Protein AF-A0A2K6EP11-F1 (afdb_monomer_lite)

pLDDT: mean 72.72, std 13.24, range [35.25, 94.12]

Structure (mmCIF, N/CA/C/O backbone):
data_AF-A0A2K6EP11-F1
#
_entry.id   AF-A0A2K6EP11-F1
#
loop_
_atom_site.group_PDB
_atom_site.id
_atom_site.type_symbol
_atom_site.label_atom_id
_atom_site.label_alt_id
_atom_site.label_comp_id
_atom_site.label_asym_id
_atom_s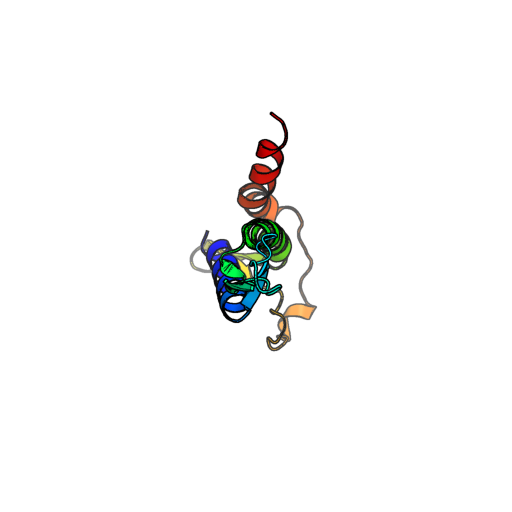ite.label_entity_id
_atom_site.label_seq_id
_atom_site.pdbx_PDB_ins_code
_atom_site.Cartn_x
_atom_site.Cartn_y
_atom_site.Cartn_z
_atom_site.occupancy
_atom_site.B_iso_or_equiv
_atom_site.auth_seq_id
_atom_site.auth_comp_id
_atom_site.auth_asym_id
_atom_site.auth_atom_id
_atom_site.pdbx_PDB_model_num
ATOM 1 N N . CYS A 1 1 ? 5.821 -5.530 11.540 1.00 68.94 1 CYS A N 1
ATOM 2 C CA . CYS A 1 1 ? 4.432 -5.013 11.598 1.00 68.94 1 CYS A CA 1
ATOM 3 C C . CYS A 1 1 ? 3.597 -5.631 10.478 1.00 68.94 1 CYS A C 1
ATOM 5 O O . CYS A 1 1 ? 4.017 -5.524 9.335 1.00 68.94 1 CYS A O 1
ATOM 7 N N . ARG A 1 2 ? 2.445 -6.260 10.775 1.00 80.00 2 ARG A N 1
ATOM 8 C CA . ARG A 1 2 ? 1.576 -6.891 9.750 1.00 80.00 2 ARG A CA 1
ATOM 9 C C . ARG A 1 2 ? 1.078 -5.889 8.697 1.00 80.00 2 ARG A C 1
ATOM 11 O O . ARG A 1 2 ? 1.257 -6.131 7.515 1.00 80.00 2 ARG A O 1
ATOM 18 N N . ALA A 1 3 ? 0.626 -4.711 9.134 1.00 81.62 3 ALA A N 1
ATOM 19 C CA . ALA A 1 3 ? 0.157 -3.634 8.254 1.00 81.62 3 ALA A CA 1
ATOM 20 C C . ALA A 1 3 ? 1.166 -3.220 7.163 1.00 81.62 3 ALA A C 1
ATOM 22 O O . ALA A 1 3 ? 0.778 -2.951 6.032 1.00 81.62 3 ALA A O 1
ATOM 23 N N . LEU A 1 4 ? 2.464 -3.205 7.490 1.00 81.75 4 LEU A N 1
ATOM 24 C CA . LEU A 1 4 ? 3.515 -2.885 6.521 1.00 81.75 4 LEU A CA 1
ATOM 25 C C . LEU A 1 4 ? 3.649 -3.972 5.452 1.00 81.75 4 LEU A C 1
ATOM 27 O O . LEU A 1 4 ? 3.708 -3.668 4.262 1.00 81.75 4 LEU A O 1
ATOM 31 N N . MET A 1 5 ? 3.671 -5.238 5.877 1.00 85.94 5 MET A N 1
ATOM 32 C CA . MET A 1 5 ? 3.785 -6.371 4.958 1.00 85.94 5 MET A CA 1
ATOM 33 C C . MET A 1 5 ? 2.584 -6.433 4.009 1.00 85.94 5 MET A C 1
ATOM 35 O O . MET A 1 5 ? 2.778 -6.655 2.816 1.00 85.94 5 MET A O 1
ATOM 39 N N . ASP A 1 6 ? 1.381 -6.125 4.502 1.00 87.38 6 ASP A N 1
ATOM 40 C CA . ASP A 1 6 ? 0.156 -6.095 3.694 1.00 87.38 6 ASP A CA 1
ATOM 41 C C . ASP A 1 6 ? 0.210 -5.058 2.554 1.00 87.38 6 ASP A C 1
ATOM 43 O O . ASP A 1 6 ? -0.361 -5.273 1.479 1.00 87.38 6 ASP A O 1
ATOM 47 N N . GLU A 1 7 ? 0.863 -3.910 2.766 1.00 87.06 7 GLU A N 1
ATOM 48 C CA . GLU A 1 7 ? 1.008 -2.866 1.742 1.00 87.06 7 GLU A CA 1
ATOM 49 C C . GLU A 1 7 ? 2.106 -3.189 0.725 1.00 87.06 7 GLU A C 1
ATOM 51 O O . GLU A 1 7 ? 1.911 -2.986 -0.483 1.00 87.06 7 GLU A O 1
ATOM 56 N N . VAL A 1 8 ? 3.228 -3.744 1.192 1.00 87.44 8 VAL A N 1
ATOM 57 C CA . VAL A 1 8 ? 4.311 -4.230 0.326 1.00 87.44 8 VAL A CA 1
ATOM 58 C C . VAL A 1 8 ? 3.792 -5.342 -0.584 1.00 87.44 8 VAL A C 1
ATOM 60 O O . VAL A 1 8 ? 3.951 -5.264 -1.804 1.00 87.44 8 VAL A O 1
ATOM 63 N N . GLU A 1 9 ? 3.108 -6.341 -0.028 1.00 88.06 9 GLU A N 1
ATOM 64 C CA . GLU A 1 9 ? 2.562 -7.465 -0.791 1.00 88.06 9 GLU A CA 1
ATOM 65 C C . GLU A 1 9 ? 1.531 -7.006 -1.830 1.00 88.06 9 GLU A C 1
ATOM 67 O O . GLU A 1 9 ? 1.588 -7.419 -2.996 1.00 88.06 9 GLU A O 1
ATOM 72 N N . TYR A 1 10 ? 0.631 -6.091 -1.456 1.00 87.75 10 TYR A N 1
ATOM 73 C CA . TYR A 1 10 ? -0.345 -5.520 -2.383 1.00 87.75 10 TYR A CA 1
ATOM 74 C C . TYR A 1 10 ? 0.329 -4.808 -3.566 1.00 87.75 10 TYR A C 1
ATOM 76 O O . TYR A 1 10 ? -0.040 -5.011 -4.730 1.00 87.75 10 TYR A O 1
ATOM 84 N N . ALA A 1 11 ? 1.346 -3.990 -3.297 1.00 86.19 11 ALA A N 1
ATOM 85 C CA . ALA A 1 11 ? 2.046 -3.248 -4.335 1.00 86.19 11 ALA A CA 1
ATOM 86 C C . ALA A 1 11 ? 2.920 -4.150 -5.226 1.00 86.19 11 ALA A C 1
ATOM 88 O O . ALA A 1 11 ? 2.901 -3.985 -6.450 1.00 86.19 11 ALA A O 1
ATOM 89 N N . VAL A 1 12 ? 3.602 -5.149 -4.656 1.00 86.06 12 VAL A N 1
ATOM 90 C CA . VAL A 1 12 ? 4.368 -6.157 -5.410 1.00 86.06 12 VAL A CA 1
ATOM 91 C C . VAL A 1 12 ? 3.446 -6.982 -6.307 1.00 86.06 12 VAL A C 1
ATOM 93 O O . VAL A 1 12 ? 3.750 -7.166 -7.486 1.00 86.06 12 VAL A O 1
ATOM 96 N N . THR A 1 13 ? 2.292 -7.428 -5.806 1.00 85.94 13 THR A N 1
ATOM 97 C CA . THR A 1 13 ? 1.319 -8.210 -6.589 1.00 85.94 13 THR A CA 1
ATOM 98 C C . THR A 1 13 ? 0.812 -7.416 -7.792 1.00 85.94 13 THR A C 1
ATOM 100 O O . THR A 1 13 ? 0.804 -7.910 -8.922 1.00 85.94 13 THR A O 1
ATOM 103 N N . LYS A 1 14 ? 0.483 -6.137 -7.584 1.00 83.88 14 LYS A N 1
ATOM 104 C CA . LYS A 1 14 ? 0.062 -5.226 -8.656 1.00 83.88 14 LYS A CA 1
ATOM 105 C C . LYS A 1 14 ? 1.178 -4.932 -9.662 1.00 83.88 14 LYS A C 1
ATOM 107 O O . LYS A 1 14 ? 0.911 -4.761 -10.851 1.00 83.88 14 LYS A O 1
ATOM 112 N N . ALA A 1 15 ? 2.425 -4.858 -9.206 1.00 82.94 15 ALA A N 1
ATOM 113 C CA . ALA A 1 15 ? 3.577 -4.612 -10.064 1.00 82.94 15 ALA A CA 1
ATOM 114 C C . ALA A 1 15 ? 3.994 -5.844 -10.870 1.00 82.94 15 ALA A C 1
ATOM 116 O O . ALA A 1 15 ? 4.385 -5.699 -12.024 1.00 82.94 15 ALA A O 1
ATOM 117 N N . ARG A 1 16 ? 3.849 -7.057 -10.322 1.00 74.62 16 ARG A N 1
ATOM 118 C CA . ARG A 1 16 ? 4.095 -8.317 -11.047 1.00 74.62 16 ARG A CA 1
ATOM 119 C C . ARG A 1 16 ? 3.206 -8.471 -12.281 1.00 74.62 16 ARG A C 1
ATOM 121 O O . ARG A 1 16 ? 3.639 -9.046 -13.274 1.00 74.62 16 ARG A O 1
ATOM 128 N N . GLN A 1 17 ? 1.998 -7.911 -12.250 1.00 75.81 17 GLN A N 1
ATOM 129 C CA . GLN A 1 17 ? 1.095 -7.878 -13.405 1.00 75.81 17 GLN A CA 1
ATOM 130 C C . GLN A 1 17 ? 1.571 -6.924 -14.520 1.00 75.81 17 GLN A C 1
ATOM 132 O O . GLN A 1 17 ? 1.057 -6.980 -15.637 1.00 75.81 17 GLN A O 1
ATOM 137 N N . LYS A 1 18 ? 2.564 -6.062 -14.256 1.00 78.38 18 LYS A N 1
ATOM 138 C CA . LYS A 1 18 ? 3.117 -5.098 -15.215 1.00 78.38 18 LYS A CA 1
ATOM 139 C C . LYS A 1 18 ? 4.513 -5.522 -15.676 1.00 78.38 18 LYS A C 1
ATOM 141 O O . LYS A 1 18 ? 5.387 -5.854 -14.877 1.00 78.38 18 LYS A O 1
ATOM 146 N N . LYS A 1 19 ? 4.748 -5.458 -16.986 1.00 77.19 19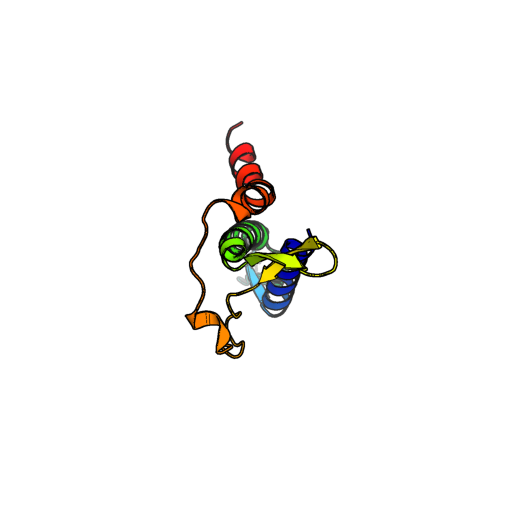 LYS A N 1
ATOM 147 C CA . LYS A 1 19 ? 6.065 -5.686 -17.602 1.00 77.19 19 LYS A CA 1
ATOM 148 C C . LYS A 1 19 ? 6.592 -4.371 -18.158 1.00 77.19 19 LYS A C 1
ATOM 150 O O . LYS A 1 19 ? 5.840 -3.647 -18.809 1.00 77.19 19 LYS A O 1
ATOM 155 N N . ILE A 1 20 ? 7.874 -4.096 -17.948 1.00 73.25 20 ILE A N 1
ATOM 156 C CA . ILE A 1 20 ? 8.557 -2.941 -18.537 1.00 73.25 20 ILE A CA 1
ATOM 157 C C . ILE A 1 20 ? 9.631 -3.407 -19.515 1.00 73.25 20 ILE A C 1
ATOM 159 O O . ILE A 1 20 ? 10.212 -4.484 -19.364 1.00 73.25 20 ILE A O 1
ATOM 163 N N . LYS A 1 21 ? 9.867 -2.607 -20.557 1.00 70.44 21 LYS A N 1
ATOM 164 C CA . LYS A 1 21 ? 10.982 -2.816 -21.482 1.00 70.44 21 LYS A CA 1
ATOM 165 C C . LYS A 1 21 ? 12.212 -2.160 -20.865 1.00 70.44 21 LYS A C 1
ATOM 167 O O . LYS A 1 21 ? 12.220 -0.948 -20.693 1.00 70.44 21 LYS A O 1
ATOM 172 N N . VAL A 1 22 ? 13.227 -2.952 -20.564 1.00 70.69 22 VAL A N 1
ATOM 173 C CA . VAL A 1 22 ? 14.565 -2.468 -20.224 1.00 70.69 22 VAL A CA 1
ATOM 174 C C . VAL A 1 22 ? 15.442 -2.629 -21.461 1.00 70.69 22 VAL A C 1
ATOM 176 O O . VAL A 1 22 ? 15.488 -3.691 -22.086 1.00 70.69 22 VAL A O 1
ATOM 179 N N . GLY A 1 23 ? 16.048 -1.528 -21.890 1.00 63.25 23 GLY A N 1
ATOM 180 C CA . GLY A 1 23 ? 16.882 -1.495 -23.085 1.00 63.25 23 GLY A CA 1
ATOM 181 C C . GLY A 1 23 ? 18.331 -1.801 -22.741 1.00 63.25 23 GLY A C 1
ATOM 182 O O . GLY A 1 23 ? 18.882 -1.198 -21.826 1.00 63.25 23 GLY A O 1
ATOM 183 N N . SER A 1 24 ? 18.955 -2.696 -23.506 1.00 64.56 24 SER A N 1
ATOM 184 C CA . SER A 1 24 ? 20.400 -2.635 -23.700 1.00 64.56 24 SER A CA 1
ATOM 185 C C . SER A 1 24 ? 20.674 -1.523 -24.713 1.00 64.56 24 SER A C 1
ATOM 187 O O . SER A 1 24 ? 20.040 -1.482 -25.767 1.00 64.56 24 SER A O 1
ATOM 189 N N . PHE A 1 25 ? 21.601 -0.610 -24.415 1.00 69.44 25 PHE A N 1
ATOM 190 C CA . PHE A 1 25 ? 22.027 0.418 -25.376 1.00 69.44 25 PHE A CA 1
ATOM 191 C C . PHE A 1 25 ? 22.786 -0.174 -26.575 1.00 69.44 25 PHE A C 1
ATOM 193 O O . PHE A 1 25 ? 23.045 0.531 -27.546 1.00 69.44 25 PHE A O 1
ATOM 200 N N . ARG A 1 26 ? 23.137 -1.465 -26.525 1.00 69.75 26 ARG A N 1
ATOM 201 C CA . ARG A 1 26 ? 23.859 -2.154 -27.594 1.00 69.75 26 ARG A CA 1
ATOM 202 C C . ARG A 1 26 ? 22.934 -2.416 -28.781 1.00 69.75 26 ARG A C 1
ATOM 204 O O . ARG A 1 26 ? 21.881 -3.033 -28.632 1.00 69.75 26 ARG A O 1
ATOM 211 N N . VAL A 1 27 ? 23.353 -1.929 -29.944 1.00 78.69 27 VAL A N 1
ATOM 212 C CA . VAL A 1 27 ? 22.741 -2.215 -31.243 1.00 78.69 27 VAL A CA 1
ATOM 213 C C . VAL A 1 27 ? 23.517 -3.371 -31.861 1.00 78.69 27 VAL A C 1
ATOM 215 O O . VAL A 1 27 ? 24.749 -3.355 -31.876 1.00 78.69 27 VAL A O 1
ATOM 218 N N . ASN A 1 28 ? 22.800 -4.393 -32.308 1.00 77.19 28 ASN A N 1
ATOM 219 C CA . ASN A 1 28 ? 23.374 -5.541 -32.990 1.00 77.19 28 ASN A CA 1
ATOM 220 C C . ASN A 1 28 ? 23.904 -5.125 -34.379 1.00 77.19 28 ASN A C 1
ATOM 222 O O . ASN A 1 28 ? 23.442 -4.131 -34.945 1.00 77.19 28 ASN A O 1
ATOM 226 N N . PRO A 1 29 ? 24.841 -5.886 -34.971 1.00 82.38 29 PRO A N 1
ATOM 227 C CA . PRO A 1 29 ? 25.385 -5.592 -36.302 1.00 82.38 29 PRO A CA 1
ATOM 228 C C . PRO A 1 29 ? 24.333 -5.544 -37.426 1.00 82.38 29 PRO A C 1
ATOM 230 O O . PRO A 1 29 ? 24.570 -4.930 -38.459 1.00 82.38 29 PRO A O 1
ATOM 233 N N . ASP A 1 30 ? 23.173 -6.173 -37.223 1.00 85.31 30 ASP A N 1
ATOM 234 C CA . ASP A 1 30 ? 22.018 -6.190 -38.131 1.00 85.31 30 ASP A CA 1
ATOM 235 C C . ASP A 1 30 ? 21.085 -4.967 -37.973 1.00 85.31 30 ASP A C 1
ATOM 237 O O . ASP A 1 30 ? 20.043 -4.884 -38.622 1.00 85.31 30 ASP A O 1
ATOM 241 N N . GLY A 1 31 ? 21.436 -4.015 -37.102 1.00 77.06 31 GLY A N 1
ATOM 242 C CA . GLY A 1 31 ? 20.641 -2.821 -36.812 1.00 77.06 31 GLY A CA 1
ATOM 243 C C . GLY A 1 31 ? 19.493 -3.049 -35.824 1.00 77.06 31 GLY A C 1
ATOM 244 O O . GLY A 1 31 ? 18.752 -2.111 -35.520 1.00 77.06 31 GLY A O 1
ATOM 245 N N . THR A 1 32 ? 19.331 -4.263 -35.287 1.00 78.75 32 THR A N 1
ATOM 246 C CA . THR A 1 32 ? 18.316 -4.550 -34.269 1.00 78.75 32 THR A CA 1
ATOM 247 C C . THR A 1 32 ? 18.812 -4.187 -32.868 1.00 78.75 32 THR A C 1
ATOM 249 O O . THR A 1 32 ? 20.007 -4.168 -32.582 1.00 78.75 32 THR A O 1
ATOM 252 N N . GLN A 1 33 ? 17.892 -3.864 -31.958 1.00 76.31 33 GLN A N 1
ATOM 253 C CA . GLN A 1 33 ? 18.215 -3.593 -30.556 1.00 76.31 33 GLN A CA 1
ATOM 254 C C . GLN A 1 33 ? 17.475 -4.590 -29.669 1.00 76.31 33 GLN A C 1
ATOM 256 O O . GLN A 1 33 ? 16.240 -4.587 -29.616 1.00 76.31 33 GLN A O 1
ATOM 261 N N . GLU A 1 34 ? 18.217 -5.410 -28.926 1.00 66.94 34 GLU A N 1
ATOM 262 C CA . GLU A 1 34 ? 17.617 -6.327 -27.961 1.00 66.94 34 GLU A CA 1
ATOM 263 C C . GLU A 1 34 ? 17.030 -5.556 -26.771 1.00 66.94 34 GLU A C 1
ATOM 265 O O . GLU A 1 34 ? 17.728 -4.986 -25.927 1.00 66.94 34 GLU A O 1
ATOM 270 N N . ARG A 1 35 ? 15.696 -5.543 -26.691 1.00 68.12 35 ARG A N 1
ATOM 271 C CA . ARG A 1 35 ? 14.951 -4.987 -25.556 1.00 68.12 35 ARG A CA 1
ATOM 272 C C . ARG A 1 35 ? 14.455 -6.125 -24.681 1.00 68.12 35 ARG A C 1
ATOM 274 O O . ARG A 1 35 ? 13.474 -6.794 -25.018 1.00 68.12 35 ARG A O 1
ATOM 281 N N . ARG A 1 36 ? 15.092 -6.323 -23.528 1.00 70.12 36 ARG A N 1
ATOM 282 C CA . ARG A 1 36 ? 14.642 -7.315 -22.550 1.00 70.12 36 ARG A CA 1
ATOM 283 C C . ARG A 1 36 ? 13.388 -6.792 -21.849 1.00 70.12 36 ARG A C 1
ATOM 285 O O . ARG A 1 36 ? 13.291 -5.626 -21.479 1.00 70.12 36 ARG A O 1
ATOM 292 N N . LYS A 1 37 ? 12.384 -7.648 -21.674 1.00 70.31 37 LYS A N 1
ATOM 293 C CA . LYS A 1 37 ? 11.210 -7.332 -20.850 1.00 70.31 37 LYS A CA 1
ATOM 294 C C . LYS A 1 37 ? 11.414 -7.966 -19.482 1.00 70.31 37 LYS A C 1
ATOM 296 O O . LYS A 1 37 ? 11.505 -9.188 -19.403 1.00 70.31 37 LYS A O 1
ATOM 301 N N . ILE A 1 38 ? 11.475 -7.153 -18.434 1.00 71.50 38 ILE A N 1
ATOM 302 C CA . ILE A 1 38 ? 11.492 -7.635 -17.046 1.00 71.50 38 ILE A CA 1
ATOM 303 C C . ILE A 1 38 ? 10.166 -7.296 -16.368 1.00 71.50 38 ILE A C 1
ATOM 305 O O . ILE A 1 38 ? 9.423 -6.414 -16.818 1.00 71.50 38 ILE A O 1
ATOM 309 N N . ALA A 1 39 ? 9.839 -8.020 -15.299 1.00 72.81 39 ALA A N 1
ATOM 310 C CA . ALA A 1 39 ? 8.716 -7.634 -14.457 1.00 72.81 39 ALA A CA 1
ATOM 311 C C . ALA A 1 39 ? 9.038 -6.291 -13.786 1.00 72.81 39 ALA A C 1
ATOM 313 O O . ALA A 1 39 ? 10.156 -6.100 -13.315 1.00 72.81 39 ALA A O 1
ATOM 314 N N . LEU A 1 40 ? 8.066 -5.376 -13.705 1.00 76.31 40 LEU A N 1
ATOM 315 C CA . LEU A 1 40 ? 8.248 -4.090 -13.013 1.00 76.31 40 LEU A CA 1
ATOM 316 C C . LEU A 1 40 ? 8.706 -4.305 -11.563 1.00 76.31 40 LEU A C 1
ATOM 318 O O . LEU A 1 40 ? 9.568 -3.592 -11.073 1.00 76.31 40 LEU A O 1
ATOM 322 N N . ALA A 1 41 ? 8.198 -5.360 -10.919 1.00 70.38 41 ALA A N 1
ATOM 323 C CA . ALA A 1 41 ? 8.589 -5.758 -9.569 1.00 70.38 41 ALA A CA 1
ATOM 324 C C . ALA A 1 41 ? 10.092 -6.067 -9.393 1.00 70.38 41 ALA A C 1
ATOM 326 O O . ALA A 1 41 ? 10.551 -6.170 -8.262 1.00 70.38 41 ALA A O 1
ATOM 327 N N . GLN A 1 42 ? 10.839 -6.258 -10.486 1.00 71.25 42 GLN A N 1
ATOM 328 C CA . GLN A 1 42 ? 12.272 -6.568 -10.478 1.00 71.25 42 GLN A CA 1
ATOM 329 C C . GLN A 1 42 ? 13.160 -5.354 -10.783 1.00 71.25 42 GLN A C 1
ATOM 331 O O . GLN A 1 42 ? 14.378 -5.488 -10.731 1.00 71.25 42 GLN A O 1
ATOM 336 N N . SER A 1 43 ? 12.600 -4.191 -11.139 1.00 76.00 43 SER A N 1
ATOM 337 C CA . SER A 1 43 ? 13.419 -2.994 -11.362 1.00 76.00 43 SER A CA 1
ATOM 338 C C . SER A 1 43 ? 13.758 -2.301 -10.048 1.00 76.00 43 SER A C 1
ATOM 340 O O . SER A 1 43 ? 12.875 -2.099 -9.222 1.00 76.00 43 SER A O 1
ATOM 342 N N . GLU A 1 44 ? 15.003 -1.864 -9.887 1.00 73.06 44 GLU A N 1
ATOM 343 C CA . GLU A 1 44 ? 15.454 -1.096 -8.718 1.00 73.06 44 GLU A CA 1
ATOM 344 C C . GLU A 1 44 ? 14.621 0.175 -8.499 1.00 73.06 44 GLU A C 1
ATOM 346 O O . GLU A 1 44 ? 14.121 0.403 -7.403 1.00 73.06 44 GLU A O 1
ATOM 351 N N . ALA A 1 45 ? 14.344 0.922 -9.574 1.00 75.19 45 ALA A N 1
ATOM 352 C CA . ALA A 1 45 ? 13.479 2.103 -9.540 1.00 75.19 45 ALA A CA 1
ATOM 353 C C . ALA A 1 45 ? 12.050 1.813 -9.041 1.00 75.19 45 ALA A C 1
ATOM 355 O O . ALA A 1 45 ? 11.355 2.715 -8.586 1.00 75.19 45 ALA A O 1
ATOM 356 N N . PHE A 1 46 ? 11.586 0.563 -9.137 1.00 83.31 46 PHE A N 1
ATOM 357 C CA . PHE A 1 46 ? 10.310 0.170 -8.547 1.00 83.31 46 PHE A CA 1
ATOM 358 C C . PHE A 1 46 ? 10.424 -0.038 -7.036 1.00 83.31 46 PHE A C 1
ATOM 360 O O . PHE A 1 46 ? 9.461 0.244 -6.338 1.00 83.31 46 PHE A O 1
ATOM 367 N N . LEU A 1 47 ? 11.556 -0.530 -6.525 1.00 78.94 47 LEU A N 1
ATOM 368 C CA . LEU A 1 47 ? 11.732 -0.778 -5.093 1.00 78.94 47 LEU A CA 1
ATOM 369 C C . LEU A 1 47 ? 11.797 0.529 -4.296 1.00 78.94 47 LEU A C 1
ATOM 371 O O . LEU A 1 47 ? 11.186 0.608 -3.235 1.00 78.94 47 LEU A O 1
ATOM 375 N N . THR A 1 48 ? 12.461 1.559 -4.818 1.00 79.94 48 THR A N 1
ATOM 376 C CA . THR A 1 48 ? 12.489 2.891 -4.191 1.00 79.94 48 THR A CA 1
ATOM 377 C C . THR A 1 48 ? 11.103 3.537 -4.188 1.00 79.94 48 THR A C 1
ATOM 379 O O . THR A 1 48 ? 10.563 3.842 -3.129 1.00 79.94 48 THR A O 1
ATOM 382 N N . ASP A 1 49 ? 10.452 3.604 -5.352 1.00 82.12 49 ASP A N 1
ATOM 383 C CA . ASP A 1 49 ? 9.078 4.110 -5.495 1.00 82.12 49 ASP A CA 1
ATOM 384 C C . ASP A 1 49 ? 8.054 3.308 -4.661 1.00 82.12 49 ASP A C 1
ATOM 386 O O . ASP A 1 49 ? 7.050 3.840 -4.181 1.00 82.12 49 ASP A O 1
ATOM 390 N N . LEU A 1 50 ? 8.296 2.009 -4.468 1.00 86.56 50 LEU A N 1
ATOM 391 C CA . LEU A 1 50 ? 7.494 1.151 -3.604 1.00 86.56 50 LEU A CA 1
ATOM 392 C C . LEU A 1 50 ? 7.594 1.589 -2.141 1.00 86.56 50 LEU A C 1
ATOM 394 O O . LEU A 1 50 ? 6.553 1.713 -1.497 1.00 86.56 50 LEU A O 1
ATOM 398 N N . LEU A 1 51 ? 8.804 1.807 -1.625 1.00 83.25 51 LEU A N 1
ATOM 399 C CA . LEU A 1 51 ? 9.017 2.202 -0.230 1.00 83.25 51 LEU A CA 1
ATOM 400 C C . LEU A 1 51 ? 8.363 3.555 0.070 1.00 83.25 51 LEU A C 1
ATOM 402 O O . LEU A 1 51 ? 7.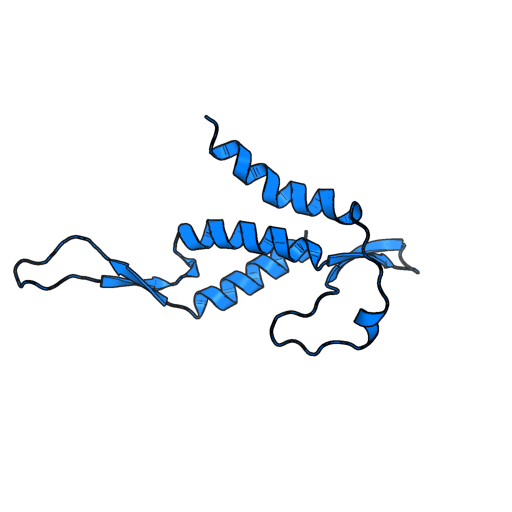606 3.652 1.039 1.00 83.25 51 LEU A O 1
ATOM 406 N N . ASP A 1 52 ? 8.535 4.538 -0.815 1.00 81.19 52 ASP A N 1
ATOM 407 C CA . ASP A 1 52 ? 7.909 5.860 -0.683 1.00 81.19 52 ASP A CA 1
ATOM 408 C C . ASP A 1 52 ? 6.378 5.751 -0.658 1.00 81.19 52 ASP A C 1
ATOM 410 O O . ASP A 1 52 ? 5.695 6.292 0.215 1.00 81.19 52 ASP A O 1
ATOM 414 N N . LYS A 1 53 ? 5.806 4.963 -1.576 1.00 83.69 53 LYS A N 1
ATOM 415 C CA . LYS A 1 53 ? 4.352 4.757 -1.644 1.00 83.69 53 LYS A CA 1
ATOM 416 C C . LYS A 1 53 ? 3.795 4.004 -0.446 1.00 83.69 53 LYS A C 1
ATOM 418 O O . LYS A 1 53 ? 2.654 4.262 -0.067 1.00 83.69 53 LYS A O 1
ATOM 423 N N . VAL A 1 54 ? 4.531 3.040 0.105 1.00 85.88 54 VAL A N 1
ATOM 424 C CA . VAL A 1 54 ? 4.105 2.320 1.312 1.00 85.88 54 VAL A CA 1
ATOM 425 C C . VAL A 1 54 ? 4.157 3.259 2.515 1.00 85.88 54 VAL A C 1
ATOM 427 O O . VAL A 1 54 ? 3.198 3.283 3.282 1.00 85.88 54 VAL A O 1
ATOM 430 N N . CYS A 1 55 ? 5.201 4.085 2.630 1.00 81.88 55 CYS A N 1
ATOM 431 C CA . CYS A 1 55 ? 5.318 5.106 3.670 1.00 81.88 55 CYS A CA 1
ATOM 432 C C . CYS A 1 55 ? 4.119 6.072 3.655 1.00 81.88 55 CYS A C 1
ATOM 434 O O . CYS A 1 55 ? 3.470 6.261 4.684 1.00 81.88 55 CYS A O 1
ATOM 436 N N . GLU A 1 56 ? 3.741 6.596 2.485 1.00 81.69 56 GLU A N 1
ATOM 437 C CA . GLU A 1 56 ? 2.575 7.481 2.348 1.00 81.69 56 GLU A CA 1
ATOM 438 C C . GLU A 1 56 ? 1.247 6.797 2.710 1.00 81.69 56 GLU A C 1
ATOM 440 O O . GLU A 1 56 ? 0.381 7.396 3.349 1.00 81.69 56 GLU A O 1
ATOM 445 N N . ARG A 1 57 ? 1.079 5.515 2.366 1.00 83.62 57 ARG A N 1
ATOM 446 C CA . ARG A 1 57 ? -0.139 4.755 2.701 1.00 83.62 57 ARG A CA 1
ATOM 447 C C . ARG A 1 57 ? -0.262 4.410 4.173 1.00 83.62 57 ARG A C 1
ATOM 449 O O . ARG A 1 57 ? -1.358 4.066 4.605 1.00 83.62 57 ARG A O 1
ATOM 456 N N . MET A 1 58 ? 0.799 4.520 4.969 1.00 82.50 58 MET A N 1
ATOM 457 C CA . MET A 1 58 ? 0.667 4.336 6.415 1.00 82.50 58 MET A CA 1
ATOM 458 C C . MET A 1 58 ? -0.206 5.410 7.069 1.00 82.50 58 MET A C 1
ATOM 460 O O . MET A 1 58 ? -0.773 5.149 8.129 1.00 82.50 58 MET A O 1
ATOM 464 N N . ASN A 1 59 ? -0.418 6.549 6.401 1.00 78.19 59 ASN A N 1
ATOM 465 C CA . ASN A 1 59 ? -1.409 7.548 6.804 1.00 78.19 59 ASN A CA 1
ATOM 466 C C . ASN A 1 59 ? -2.860 7.027 6.712 1.00 78.19 59 ASN A C 1
ATOM 468 O O . ASN A 1 59 ? -3.746 7.591 7.347 1.00 78.19 59 ASN A O 1
ATOM 472 N N . ASP A 1 60 ? -3.110 5.938 5.973 1.00 81.56 60 ASP A N 1
ATOM 473 C CA . ASP A 1 60 ? -4.424 5.288 5.854 1.00 81.56 60 ASP A CA 1
ATOM 474 C C . ASP A 1 60 ? -4.728 4.319 7.009 1.00 81.56 60 ASP A C 1
ATOM 476 O O . ASP A 1 60 ? -5.771 3.654 7.007 1.00 81.56 60 ASP A O 1
ATOM 480 N N . TYR A 1 61 ? -3.817 4.184 7.975 1.00 80.38 61 TYR A N 1
ATOM 481 C CA . TYR A 1 61 ? -3.956 3.295 9.123 1.00 80.38 61 TYR A CA 1
ATOM 482 C C . TYR A 1 61 ? -4.169 4.084 10.412 1.00 80.38 61 TYR A C 1
ATOM 484 O O . TYR A 1 61 ? -3.603 5.155 10.618 1.00 80.38 61 TYR A O 1
ATOM 492 N N . LYS A 1 62 ? -4.961 3.514 11.319 1.00 79.06 62 LYS A N 1
ATOM 493 C CA . LYS A 1 62 ? -5.145 4.024 12.679 1.00 79.06 62 LYS A CA 1
ATOM 494 C C . LYS A 1 62 ? -4.830 2.947 13.704 1.00 79.06 62 LYS A C 1
ATOM 496 O O . LYS A 1 62 ? -5.049 1.760 13.458 1.00 79.06 62 LYS A O 1
ATOM 501 N N . LEU A 1 63 ? -4.319 3.378 14.851 1.00 82.38 63 LEU A N 1
ATOM 502 C CA . LEU A 1 63 ? -4.167 2.525 16.019 1.00 82.38 63 LEU A CA 1
ATOM 503 C C . LEU A 1 63 ? -5.547 2.337 16.655 1.00 82.38 63 LEU A C 1
ATOM 505 O O . LEU A 1 63 ? -6.165 3.304 17.094 1.00 82.38 63 LEU A O 1
ATOM 509 N N . GLU A 1 64 ? -6.035 1.106 16.674 1.00 82.06 64 GLU A N 1
ATOM 510 C CA . GLU A 1 64 ? -7.226 0.718 17.419 1.00 82.06 64 GLU A CA 1
ATOM 511 C C . GLU A 1 64 ? -6.818 -0.126 18.621 1.00 82.06 64 GLU A C 1
ATOM 513 O O . GLU A 1 64 ? -5.939 -0.982 18.520 1.00 82.06 64 GLU A O 1
ATOM 518 N N . GLU A 1 65 ? -7.477 0.106 19.750 1.00 84.69 65 GLU A N 1
ATOM 519 C CA . GLU A 1 65 ? -7.365 -0.734 20.935 1.00 84.69 65 GLU A CA 1
ATOM 520 C C . GLU A 1 65 ? -8.634 -1.577 21.052 1.00 84.69 65 GLU A C 1
ATOM 522 O O . GLU A 1 65 ? -9.746 -1.045 20.995 1.00 84.69 65 GLU A O 1
ATOM 527 N N . ASP A 1 66 ? -8.475 -2.893 21.169 1.00 87.00 66 ASP A N 1
ATOM 528 C CA . ASP A 1 66 ? -9.600 -3.793 21.388 1.00 87.00 66 ASP A CA 1
ATOM 529 C C . ASP A 1 66 ? -10.228 -3.505 22.768 1.00 87.00 66 ASP A C 1
ATOM 531 O O . ASP A 1 66 ? -9.517 -3.482 23.780 1.00 87.00 66 ASP A O 1
ATOM 535 N N . PRO A 1 67 ? -11.550 -3.267 22.857 1.00 88.56 67 PRO A N 1
ATOM 536 C CA . PRO A 1 67 ? -12.187 -2.913 24.120 1.00 88.56 67 PRO A CA 1
ATOM 537 C C . PRO A 1 67 ? -12.126 -4.040 25.161 1.00 88.56 67 PRO A C 1
ATOM 539 O O . PRO A 1 67 ? -12.143 -3.739 26.357 1.00 88.56 67 PRO A O 1
ATOM 542 N N . VAL A 1 68 ? -12.045 -5.298 24.714 1.00 93.50 68 VAL A N 1
ATOM 543 C CA . VAL A 1 68 ? -12.029 -6.505 25.546 1.00 93.50 68 VAL A CA 1
ATOM 544 C C . VAL A 1 68 ? -10.597 -6.921 25.858 1.00 93.50 68 VAL A C 1
ATOM 546 O O . VAL A 1 68 ? -10.243 -7.041 27.029 1.00 93.50 68 VAL A O 1
ATOM 549 N N . THR A 1 69 ? -9.764 -7.131 24.835 1.00 94.12 69 THR A N 1
ATOM 550 C CA . THR A 1 69 ? -8.406 -7.673 25.031 1.00 94.12 69 THR A CA 1
ATOM 551 C C . THR A 1 69 ? -7.373 -6.603 25.373 1.00 94.12 69 THR A C 1
ATOM 553 O O . THR A 1 69 ? -6.272 -6.942 25.801 1.00 94.12 69 THR A O 1
ATOM 556 N N . LYS A 1 70 ? -7.707 -5.314 25.194 1.00 90.44 70 LYS A N 1
ATOM 557 C CA . LYS A 1 70 ? -6.776 -4.172 25.296 1.00 90.44 70 LYS A CA 1
ATOM 558 C C . LYS A 1 70 ? -5.587 -4.256 24.337 1.00 90.44 70 LYS A C 1
ATOM 560 O O . LYS A 1 70 ? -4.635 -3.483 24.448 1.00 90.44 70 LYS A O 1
ATOM 565 N N . GLU A 1 71 ? -5.636 -5.163 23.363 1.00 88.62 71 GLU A N 1
ATOM 566 C CA . GLU A 1 71 ? -4.597 -5.289 22.353 1.00 88.62 71 GLU A CA 1
ATOM 567 C C . GLU A 1 71 ? -4.659 -4.123 21.371 1.00 88.62 71 GLU A C 1
ATOM 569 O O . GLU A 1 71 ? -5.720 -3.740 20.873 1.00 88.62 71 GLU A O 1
ATOM 574 N N . ARG A 1 72 ? -3.486 -3.572 21.061 1.00 83.56 72 ARG A N 1
ATOM 575 C CA . ARG A 1 72 ? -3.338 -2.468 20.118 1.00 83.56 72 ARG A CA 1
ATOM 576 C C . ARG A 1 72 ? -2.984 -2.999 18.741 1.00 83.56 72 ARG A C 1
ATOM 578 O O . ARG A 1 72 ? -1.957 -3.649 18.558 1.00 83.56 72 ARG A O 1
ATOM 585 N N . THR A 1 73 ? -3.815 -2.687 17.755 1.00 83.12 73 THR A N 1
ATOM 586 C CA . THR A 1 73 ? -3.635 -3.128 16.372 1.00 83.12 73 THR A CA 1
ATOM 587 C C . THR A 1 73 ? -3.766 -1.957 15.411 1.00 83.12 73 THR A C 1
ATOM 589 O O . THR A 1 73 ? -4.583 -1.060 15.598 1.00 83.12 73 THR A O 1
ATOM 592 N N . PHE A 1 74 ? -2.949 -1.948 14.360 1.00 81.94 74 PHE A N 1
ATOM 593 C CA . PHE A 1 74 ? -3.097 -0.975 13.284 1.00 81.94 74 PHE A CA 1
ATOM 594 C C . PHE A 1 74 ? -4.108 -1.499 12.273 1.00 81.94 74 PHE A C 1
ATOM 596 O O . PHE A 1 74 ? -3.851 -2.510 11.616 1.00 81.94 74 PHE A O 1
ATOM 603 N N . LYS A 1 75 ? -5.240 -0.808 12.133 1.00 82.00 75 LYS A N 1
ATOM 604 C CA . LYS A 1 75 ? -6.267 -1.138 11.142 1.00 82.00 75 LYS A CA 1
ATOM 605 C C . LYS A 1 75 ? -6.367 -0.050 10.091 1.00 82.00 75 LYS A C 1
ATOM 607 O O . LYS A 1 75 ? -6.325 1.142 10.400 1.00 82.00 75 LYS A O 1
ATOM 612 N N . ARG A 1 76 ? -6.502 -0.475 8.837 1.00 81.69 76 ARG A N 1
ATOM 613 C CA . ARG A 1 76 ? -6.670 0.433 7.705 1.00 81.69 76 ARG A CA 1
ATOM 614 C C . ARG A 1 76 ? -8.077 1.026 7.730 1.00 81.69 76 ARG A C 1
ATOM 616 O O . ARG A 1 76 ? -9.048 0.283 7.855 1.00 81.69 76 ARG A O 1
ATOM 623 N N . PHE A 1 77 ? -8.183 2.345 7.612 1.00 78.88 77 PHE A N 1
ATOM 624 C CA . PHE A 1 77 ? -9.459 3.058 7.541 1.00 78.88 77 PHE A CA 1
ATOM 625 C C . PHE A 1 77 ? -9.694 3.698 6.167 1.00 78.88 77 PHE A C 1
ATOM 627 O O . PHE A 1 77 ? -10.832 3.914 5.786 1.00 78.88 77 PHE A O 1
ATOM 634 N N . ALA A 1 78 ? -8.675 4.028 5.376 1.00 82.38 78 ALA A N 1
ATOM 635 C CA . ALA A 1 78 ? -8.967 4.434 4.002 1.00 82.38 78 ALA A CA 1
ATOM 636 C C . ALA A 1 78 ? -9.285 3.175 3.173 1.00 82.38 78 ALA A C 1
ATOM 638 O O . ALA A 1 78 ? -8.696 2.132 3.434 1.00 82.38 78 ALA A O 1
ATOM 639 N N . PRO A 1 79 ? -10.182 3.201 2.175 1.00 81.19 79 PRO A N 1
ATOM 640 C CA . PRO A 1 79 ? -10.324 2.125 1.184 1.00 81.19 79 PRO A CA 1
ATOM 641 C C . PRO A 1 79 ? -9.166 2.143 0.166 1.00 81.19 79 PRO A C 1
ATOM 643 O O . PRO A 1 79 ? -8.520 3.173 -0.031 1.00 81.19 79 PRO A O 1
ATOM 646 N N . ARG A 1 80 ? -8.804 1.003 -0.452 1.00 82.38 80 ARG A N 1
ATOM 647 C CA . ARG A 1 80 ? -7.839 1.001 -1.572 1.00 82.38 80 ARG A CA 1
ATOM 648 C C . ARG A 1 80 ? -8.567 1.453 -2.834 1.00 82.38 80 ARG A C 1
ATOM 650 O O . ARG A 1 80 ? -9.792 1.423 -2.925 1.00 82.38 80 ARG A O 1
ATOM 657 N N . LYS A 1 81 ? -7.809 1.862 -3.853 1.00 73.56 81 LYS A N 1
ATOM 658 C CA . LYS A 1 81 ? -8.377 2.210 -5.162 1.00 73.56 81 LYS A CA 1
ATOM 659 C C . LYS A 1 81 ? -9.099 0.992 -5.759 1.00 73.56 81 LYS A C 1
ATOM 661 O O . LYS A 1 81 ? -8.429 0.076 -6.229 1.00 73.56 81 LYS A O 1
ATOM 666 N N . GLY A 1 82 ? -10.432 1.029 -5.765 1.00 70.94 82 GLY A N 1
ATOM 667 C CA . GLY A 1 82 ? -11.305 -0.056 -6.232 1.00 70.94 82 GLY A CA 1
ATOM 668 C C . GLY A 1 82 ? -12.108 -0.749 -5.126 1.00 70.94 82 GLY A C 1
ATOM 669 O O . GLY A 1 82 ? -13.033 -1.494 -5.442 1.00 70.94 82 GLY A O 1
ATOM 670 N N . ASP A 1 83 ? -11.810 -0.477 -3.854 1.00 75.56 83 ASP A N 1
ATOM 671 C CA . ASP A 1 83 ? -12.576 -1.021 -2.735 1.00 75.56 83 ASP A CA 1
ATOM 672 C C . ASP A 1 83 ? -13.889 -0.253 -2.548 1.00 75.56 83 ASP A C 1
ATOM 674 O O . ASP A 1 83 ? -13.991 0.947 -2.828 1.00 75.56 83 ASP A O 1
ATOM 678 N N . LYS A 1 84 ? -14.908 -0.945 -2.031 1.00 71.25 84 LYS A N 1
ATOM 679 C CA . LYS A 1 84 ? -16.175 -0.312 -1.654 1.00 71.25 84 LYS A CA 1
ATOM 680 C C . LYS A 1 84 ? -15.915 0.685 -0.521 1.00 71.25 84 LYS A C 1
ATOM 682 O O . LYS A 1 84 ? -15.301 0.344 0.485 1.00 71.25 84 LYS A O 1
ATOM 687 N N . ILE A 1 85 ? -16.389 1.919 -0.683 1.00 66.12 85 ILE A N 1
ATOM 688 C CA . ILE A 1 85 ? -16.309 2.944 0.362 1.00 66.12 85 ILE A CA 1
ATOM 689 C C . ILE A 1 85 ? -17.305 2.560 1.460 1.00 66.12 85 ILE A C 1
ATOM 691 O O . ILE A 1 85 ? -18.517 2.586 1.236 1.00 66.12 85 ILE A O 1
ATOM 695 N N . TYR A 1 86 ? -16.802 2.186 2.634 1.00 63.78 86 TYR A N 1
ATOM 696 C CA . TYR A 1 86 ? -17.647 1.839 3.773 1.00 63.78 86 TYR A CA 1
ATOM 697 C C . TYR A 1 86 ? -18.228 3.111 4.421 1.00 63.78 86 TYR A C 1
ATOM 699 O O . TYR A 1 86 ? -17.575 4.158 4.479 1.00 63.78 86 TYR A O 1
ATOM 707 N N . LYS A 1 87 ? -19.493 3.049 4.864 1.00 59.66 87 LYS A N 1
ATOM 708 C CA . LYS A 1 87 ? -20.241 4.215 5.381 1.00 59.66 87 LYS A CA 1
ATOM 709 C C . LYS A 1 87 ? -19.645 4.762 6.682 1.00 59.66 87 LYS A C 1
ATOM 711 O O . LYS A 1 87 ? -19.837 5.942 6.978 1.00 59.66 87 LYS A O 1
ATOM 716 N N . GLU A 1 88 ? -18.902 3.944 7.424 1.00 61.28 88 GLU A N 1
ATOM 717 C CA . GLU A 1 88 ? -18.268 4.320 8.687 1.00 61.28 88 GLU A CA 1
ATOM 718 C C . GLU A 1 88 ? -17.171 5.393 8.519 1.00 61.28 88 GLU A C 1
ATOM 720 O O . GLU A 1 88 ? -16.862 6.101 9.475 1.00 61.28 88 GLU A O 1
ATOM 725 N N . PHE A 1 89 ? -16.624 5.601 7.313 1.00 56.09 89 PHE A N 1
ATOM 726 C CA . PHE A 1 89 ? -15.479 6.502 7.097 1.00 56.09 89 PHE A CA 1
ATOM 727 C C . PHE A 1 89 ? -15.785 8.002 7.101 1.00 56.09 89 PHE A C 1
ATOM 729 O O . PHE A 1 89 ? -14.860 8.808 7.110 1.00 56.09 89 PHE A O 1
ATOM 736 N N . LYS A 1 90 ? -17.057 8.411 7.162 1.00 53.00 90 LYS A N 1
ATOM 737 C CA . LYS A 1 90 ? -17.424 9.837 7.271 1.00 53.00 90 LYS A CA 1
ATOM 738 C C . LYS A 1 90 ? -17.285 10.417 8.688 1.00 53.00 90 LYS A C 1
ATOM 740 O O . LYS A 1 90 ? -17.528 11.605 8.863 1.00 53.00 90 LYS A O 1
ATOM 745 N N . LYS A 1 91 ? -16.954 9.602 9.698 1.00 51.31 91 LYS A N 1
ATOM 746 C CA . LYS A 1 91 ? -17.063 9.979 11.122 1.00 51.31 91 LYS A CA 1
ATOM 747 C C . LYS A 1 91 ? -15.744 10.188 11.872 1.00 51.31 91 LYS A C 1
ATOM 749 O O . LYS A 1 91 ? -15.799 10.512 13.054 1.00 51.31 91 LYS A O 1
ATOM 754 N N . PHE A 1 92 ? -14.584 9.996 11.245 1.00 51.28 92 PHE A N 1
ATOM 755 C CA . PHE A 1 92 ? -13.310 9.971 11.971 1.00 51.28 92 PHE A CA 1
ATOM 756 C C . PHE A 1 92 ? -12.487 11.253 11.784 1.00 51.28 92 PHE A C 1
ATOM 758 O O . PHE A 1 92 ? -12.278 11.711 10.664 1.00 51.28 92 PHE A O 1
ATOM 765 N N . SER A 1 93 ? -12.019 11.809 12.906 1.00 46.59 93 SER A N 1
ATOM 766 C CA . SER A 1 93 ? -11.012 12.868 12.997 1.00 46.59 93 SER A CA 1
ATOM 767 C C . SER A 1 93 ? -9.609 12.254 13.065 1.00 46.59 93 SER A C 1
ATOM 769 O O . SER A 1 93 ? -9.381 11.248 13.736 1.00 46.59 93 SER A O 1
ATOM 771 N N . PHE A 1 94 ? -8.670 12.843 12.330 1.00 50.66 94 PHE A N 1
ATOM 772 C CA . PHE A 1 94 ? -7.311 12.331 12.150 1.00 50.66 94 PHE A CA 1
ATOM 773 C C . PHE A 1 94 ? -6.398 12.784 13.300 1.00 50.66 94 PHE A C 1
ATOM 775 O O . PHE A 1 94 ? -6.407 13.962 13.653 1.00 50.66 94 PHE A O 1
ATOM 782 N N . TYR A 1 95 ? -5.592 11.873 13.861 1.00 49.06 95 TYR A N 1
ATOM 783 C CA . TYR A 1 95 ? -4.597 12.186 14.899 1.00 49.06 95 TYR A CA 1
ATOM 784 C C . TYR A 1 95 ? -3.175 11.907 14.408 1.00 49.06 95 TYR A C 1
ATOM 786 O O . TYR A 1 95 ? -2.806 10.752 14.214 1.00 49.06 95 TYR A O 1
ATOM 794 N N . SER A 1 96 ? -2.383 12.978 14.272 1.00 56.47 96 SER A N 1
ATOM 795 C CA . SER A 1 96 ? -1.060 13.021 13.626 1.00 56.47 96 SER A CA 1
ATOM 796 C C . SER A 1 96 ? 0.050 12.168 14.240 1.00 56.47 96 SER A C 1
ATOM 798 O O . SER A 1 96 ? 1.022 11.840 13.561 1.00 56.47 96 SER A O 1
ATOM 800 N N . ASP A 1 97 ? -0.045 11.831 15.523 1.00 57.66 97 ASP A N 1
ATOM 801 C CA . ASP A 1 97 ? 1.122 11.331 16.257 1.00 57.66 97 ASP A CA 1
ATOM 802 C C . ASP A 1 97 ? 1.167 9.806 16.403 1.00 57.66 97 ASP A C 1
ATOM 804 O O . ASP A 1 97 ? 2.229 9.245 16.669 1.00 57.66 97 ASP A O 1
ATOM 808 N N . ALA A 1 98 ? 0.056 9.105 16.154 1.00 57.97 98 ALA A N 1
ATOM 809 C CA . ALA A 1 98 ? -0.029 7.653 16.344 1.00 57.97 98 ALA A CA 1
ATOM 810 C C . ALA A 1 98 ? 0.766 6.845 15.298 1.00 57.97 98 ALA A C 1
ATOM 812 O O . ALA A 1 98 ? 1.111 5.687 15.532 1.00 57.97 98 ALA A O 1
ATOM 813 N N . TYR A 1 99 ? 1.061 7.447 14.146 1.00 60.66 99 TYR A N 1
ATOM 814 C CA . TYR A 1 99 ? 1.752 6.810 13.022 1.00 60.66 99 TYR A CA 1
ATOM 815 C C . TYR A 1 99 ? 3.214 7.227 12.878 1.00 60.66 99 TYR A C 1
ATOM 817 O O . TYR A 1 99 ? 3.913 6.644 12.049 1.00 60.66 99 TYR A O 1
ATOM 825 N N . ARG A 1 100 ? 3.719 8.153 13.711 1.00 65.56 100 ARG A N 1
ATOM 826 C CA . ARG A 1 100 ? 5.153 8.494 13.729 1.00 65.56 100 ARG A CA 1
ATOM 827 C C . ARG A 1 100 ? 6.047 7.254 13.853 1.00 65.56 100 ARG A C 1
ATOM 829 O O . ARG A 1 100 ? 6.963 7.154 13.050 1.00 65.56 100 ARG A O 1
ATOM 836 N N . PRO A 1 101 ? 5.771 6.262 14.727 1.00 65.81 101 PRO A N 1
ATOM 837 C CA . PRO A 1 101 ? 6.628 5.077 14.829 1.00 65.81 101 PRO A CA 1
ATOM 838 C C . PRO A 1 101 ? 6.630 4.211 13.561 1.00 65.81 101 PRO A C 1
ATOM 840 O O . PRO A 1 101 ? 7.654 3.643 13.198 1.00 65.81 101 PRO A O 1
ATOM 843 N N . LEU A 1 102 ? 5.490 4.116 12.867 1.00 62.31 102 LEU A N 1
ATOM 844 C CA . LEU A 1 102 ? 5.368 3.354 11.619 1.00 62.31 102 LEU A CA 1
ATOM 845 C C . LEU A 1 102 ? 6.047 4.060 10.447 1.00 62.31 102 LEU A C 1
ATOM 847 O O . LEU A 1 102 ? 6.717 3.407 9.652 1.00 62.31 102 LEU A O 1
ATOM 851 N N . LYS A 1 103 ? 5.872 5.383 10.354 1.00 63.94 103 LYS A N 1
ATOM 852 C CA . LYS A 1 103 ? 6.509 6.220 9.339 1.00 63.94 103 LYS A CA 1
ATOM 853 C C . LYS A 1 103 ? 8.024 6.244 9.540 1.00 63.94 103 LYS A C 1
ATOM 855 O O . LYS A 1 103 ? 8.758 5.971 8.600 1.00 63.94 103 LYS A O 1
ATOM 860 N N . PHE A 1 104 ? 8.483 6.454 10.770 1.00 63.28 104 PHE A N 1
ATOM 861 C CA . PHE A 1 104 ? 9.903 6.446 11.128 1.00 63.28 104 PHE A CA 1
ATOM 862 C C . PHE A 1 104 ? 10.575 5.114 10.766 1.00 63.28 104 PHE A C 1
ATOM 864 O O . PHE A 1 104 ? 11.615 5.104 10.116 1.00 63.28 104 PHE A O 1
ATOM 871 N N . ALA A 1 105 ? 9.944 3.980 11.100 1.00 64.75 105 ALA A N 1
ATOM 872 C CA . ALA A 1 105 ? 10.503 2.650 10.844 1.00 64.75 105 ALA A CA 1
ATOM 873 C C . ALA A 1 105 ? 10.715 2.319 9.353 1.00 64.75 105 ALA A C 1
ATOM 875 O O . ALA A 1 105 ? 11.486 1.411 9.047 1.00 64.75 105 ALA A O 1
ATOM 876 N N . LEU A 1 106 ? 10.024 3.008 8.439 1.00 61.72 106 LEU A N 1
ATOM 877 C CA . LEU A 1 106 ? 10.090 2.737 7.000 1.00 61.72 106 LEU A CA 1
ATOM 878 C C . LEU A 1 106 ? 10.799 3.835 6.195 1.00 61.72 106 LEU A C 1
ATOM 880 O O . 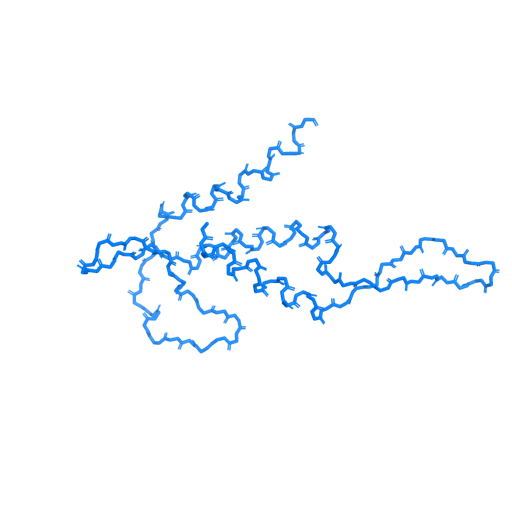LEU A 1 106 ? 11.417 3.531 5.183 1.00 61.72 106 LEU A O 1
ATOM 884 N N . CYS A 1 107 ? 10.646 5.094 6.608 1.00 64.69 107 CYS A N 1
ATOM 885 C CA . CYS A 1 107 ? 10.884 6.270 5.765 1.00 64.69 107 CYS A CA 1
ATOM 886 C C . CYS A 1 107 ? 12.135 7.062 6.169 1.00 64.69 107 CYS A C 1
ATOM 888 O O . CYS A 1 107 ? 12.695 7.766 5.343 1.00 64.69 107 CYS A O 1
ATOM 890 N N . GLU A 1 108 ? 12.590 6.962 7.421 1.00 59.59 108 GLU A N 1
ATOM 891 C CA . GLU A 1 108 ? 13.778 7.705 7.884 1.00 59.59 108 GLU A CA 1
ATOM 892 C C . GLU A 1 108 ? 15.086 6.916 7.710 1.00 59.59 108 GLU A C 1
ATOM 894 O O . GLU A 1 108 ? 16.179 7.442 7.903 1.00 59.59 108 GLU A O 1
ATOM 899 N N . THR A 1 109 ? 15.004 5.653 7.286 1.00 52.78 109 THR A N 1
ATOM 900 C CA . THR A 1 109 ? 16.176 4.840 6.936 1.00 52.78 109 THR A CA 1
ATOM 901 C C . THR A 1 109 ? 16.654 5.062 5.498 1.00 52.78 109 THR A C 1
ATOM 903 O O . THR A 1 109 ? 17.826 4.816 5.222 1.00 52.78 109 THR A O 1
ATOM 906 N N . SER A 1 110 ? 15.802 5.555 4.590 1.00 46.75 110 SER A N 1
ATOM 907 C CA . SER A 1 110 ? 16.166 5.838 3.192 1.00 46.75 110 SER A CA 1
ATOM 908 C C . SER A 1 110 ? 16.910 7.165 3.009 1.00 46.75 110 SER A C 1
ATOM 910 O O . SER A 1 110 ? 17.718 7.273 2.091 1.00 46.75 110 SER A O 1
ATOM 912 N N . THR A 1 111 ? 16.719 8.148 3.895 1.00 45.09 111 THR A N 1
ATOM 913 C CA . THR A 1 111 ? 17.450 9.430 3.862 1.00 45.09 111 THR A CA 1
ATOM 914 C C . THR A 1 111 ? 18.894 9.325 4.354 1.00 45.09 111 THR A C 1
ATOM 916 O O . THR A 1 111 ? 19.733 10.111 3.937 1.00 45.09 111 THR A O 1
ATOM 919 N N . ASN A 1 112 ? 19.223 8.329 5.180 1.00 44.16 112 ASN A N 1
ATOM 920 C CA . ASN A 1 112 ? 20.577 8.177 5.732 1.00 44.16 112 ASN A CA 1
ATOM 921 C C .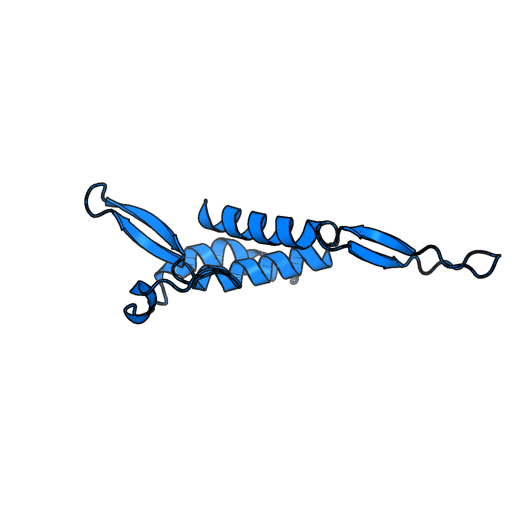 ASN A 1 112 ? 21.550 7.430 4.802 1.00 44.16 112 ASN A C 1
ATOM 923 O O . ASN A 1 112 ? 22.708 7.253 5.165 1.00 44.16 112 ASN A O 1
ATOM 927 N N . HIS A 1 113 ? 21.102 6.959 3.632 1.00 42.88 113 HIS A N 1
ATOM 928 C CA . HIS A 1 113 ? 21.955 6.213 2.696 1.00 42.88 113 HIS A CA 1
ATOM 929 C C . HIS A 1 113 ? 22.429 7.045 1.489 1.00 42.88 113 HIS A C 1
ATOM 931 O O . HIS A 1 113 ? 23.154 6.520 0.643 1.00 42.88 113 HIS A O 1
ATOM 937 N N . THR A 1 114 ? 22.041 8.325 1.406 1.00 40.50 114 THR A N 1
ATOM 938 C CA . THR A 1 114 ? 22.500 9.272 0.369 1.00 40.50 114 THR A CA 1
ATOM 939 C C . THR A 1 114 ? 23.442 10.363 0.880 1.00 40.50 114 THR A C 1
ATOM 941 O O . THR A 1 114 ? 23.945 11.123 0.062 1.00 40.50 114 THR A O 1
ATOM 944 N N . ASP A 1 115 ? 23.731 10.404 2.183 1.00 35.38 115 ASP A N 1
ATOM 945 C CA . ASP A 1 115 ? 24.720 11.310 2.780 1.00 35.38 115 ASP A CA 1
ATOM 946 C C . ASP A 1 115 ? 25.867 10.500 3.412 1.00 35.38 115 ASP A C 1
ATOM 948 O O . ASP A 1 115 ? 25.935 10.341 4.631 1.00 35.38 115 ASP A O 1
ATOM 952 N N . LEU A 1 116 ? 26.740 9.942 2.563 1.00 35.25 116 LEU A N 1
ATOM 953 C CA . LEU A 1 116 ? 28.126 9.548 2.870 1.00 35.25 116 LEU A CA 1
ATOM 954 C C . LEU A 1 116 ? 28.925 9.367 1.574 1.00 35.25 116 LEU A C 1
ATOM 956 O O . LEU A 1 116 ? 28.454 8.616 0.690 1.00 35.25 116 LEU A O 1
#

Foldseek 3Di:
DVLLVVLLVVLLVVQQVDKDWDWDPDQDPVRDTDTDIDGSSPDPVSVVVSLVVSLVQLQQWDWDQDPPPRDTDIDGQDADVPDDNDPVNVDDDGDDPRCCVVSCVRPVVVVVVPPD

Sequence (116 aa):
CRALMDEVEYAVTKARQKKIKVGSFRVNPDGTQERRKIALAQSEAFLTDLLDKVCERMNDYKLEEDPVTKERTFKRFAPRKGDKIYKEFKKFSFYSDAYRPLKFALCETSTNHTDL

Organism: Propithecus coquereli (NCBI:txid379532)

Radius of gyration: 19.8 Å; chains: 1; bounding box: 48×21×64 Å

Secondary structure (DSSP, 8-state):
-HHHHHHHHHHHHHHHT-EEEEEEEEEPTTS-EEEEEEEGGG-HHHHHHHHHHHHHHGGGEEEEE-TTT--EEEEE-SPPTTS---GGGGG----TTTTHHHHHHHHSSSGGGS--

InterPro domains:
  IPR021852 Domain of unknown function DUF3456 [PF11938] (1-108)
  IPR042415 Protein canopy homolog 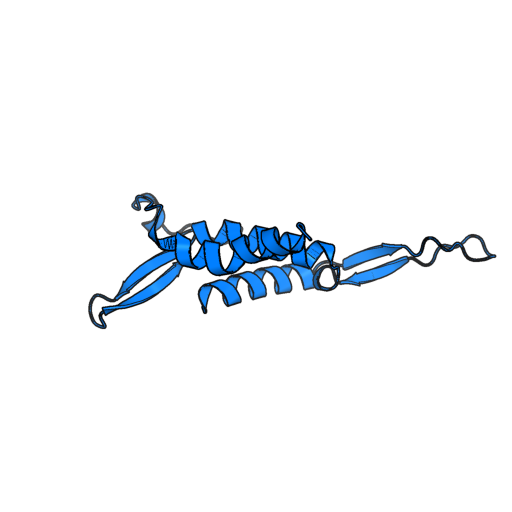[PTHR13341] (1-106)